Protein AF-A0A1X7ANG9-F1 (afdb_monomer)

InterPro domains:
  IPR008622 Flagellar protein FliT [PF05400] (16-101)

Nearest PDB structures (foldseek):
  4v9o-assembly3_FT  TM=7.049E-01  e=4.220E+00  Escherichia coli K-12
  6ot3-assembly1_y  TM=7.374E-01  e=8.141E+00  Escheric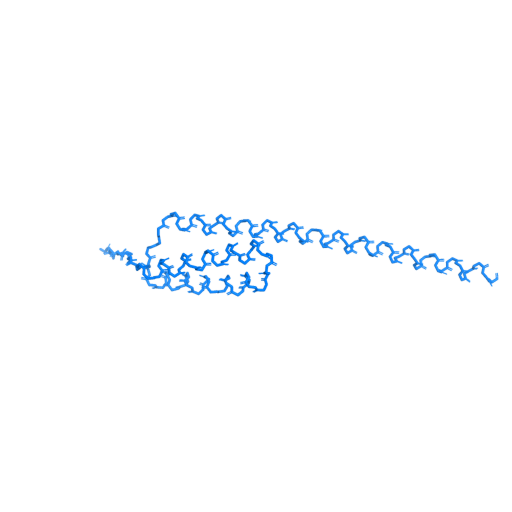hia coli
  6yss-assembly1_t  TM=7.119E-01  e=9.285E+00  Escherichia coli
  8uc6-assembly2_B  TM=6.809E-01  e=9.915E+00  Homo sapiens

Organism: NCBI:txid1960125

Secondary structure (DSSP, 8-state):
-------B--HHHHHHHHHHHHHHHHHHHTT-HHHHHHHHHHHHHHHHHHHHTTBPPPHHHHHHHHHHHHHHHHHHHHHHHHHHHHHHHHHHHHHHHHHHHHHHHHTT-

Mean predicted aligned error: 7.65 Å

Sequence (109 aa):
MLPSDACKNDPMISAHLLALEESLREAFRNKDINRVIALDEAVQEELKAVQREQIALPKDQVERLKALYELIRDDCSRRRNELSEKLKGMRKQRNAMDAYHHCQTAGLQ

Radius of gyration: 24.73 Å; Cα contacts (8 Å, |Δi|>4): 41; chains: 1; bounding box: 50×27×84 Å

Structure (mmCIF, N/CA/C/O backbone):
data_AF-A0A1X7ANG9-F1
#
_entry.id   AF-A0A1X7ANG9-F1
#
loop_
_atom_site.group_PDB
_atom_site.id
_atom_site.type_symbol
_atom_site.label_atom_id
_atom_site.label_alt_id
_atom_site.label_comp_id
_atom_site.label_asym_id
_atom_site.label_entity_id
_atom_site.label_seq_id
_atom_site.pdbx_PDB_ins_code
_atom_site.Cartn_x
_atom_site.Cartn_y
_atom_site.Cartn_z
_atom_site.occupancy
_atom_site.B_iso_or_equiv
_atom_site.auth_seq_id
_atom_site.auth_comp_id
_atom_site.auth_asym_id
_atom_site.auth_atom_id
_atom_site.pdbx_PDB_model_num
ATOM 1 N N . MET A 1 1 ? 4.024 -14.045 40.824 1.00 42.25 1 MET A N 1
ATOM 2 C CA . MET A 1 1 ? 4.350 -13.047 39.786 1.00 42.25 1 MET A CA 1
ATOM 3 C C . MET A 1 1 ? 3.548 -13.369 38.543 1.00 42.25 1 MET A C 1
ATOM 5 O O . MET A 1 1 ? 3.882 -14.342 37.889 1.00 42.25 1 MET A O 1
ATOM 9 N N . LEU A 1 2 ? 2.503 -12.597 38.253 1.00 48.84 2 LEU A N 1
ATOM 10 C CA . LEU A 1 2 ? 1.875 -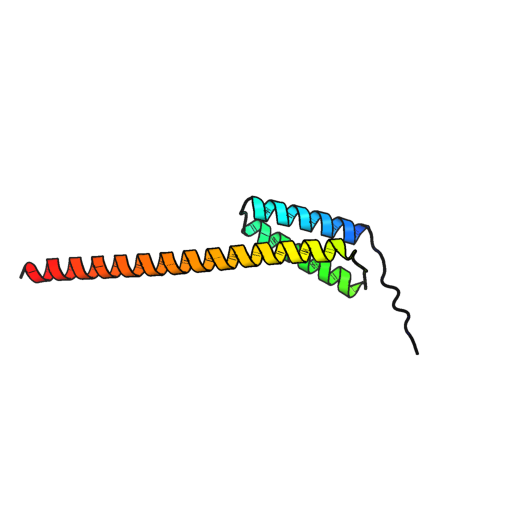12.510 36.932 1.00 48.84 2 LEU A CA 1
ATOM 11 C C . LEU A 1 2 ? 1.273 -11.100 36.833 1.00 48.84 2 LEU A C 1
ATOM 13 O O . LEU A 1 2 ? 0.363 -10.814 37.613 1.00 48.84 2 LEU A O 1
ATOM 17 N N . PRO A 1 3 ? 1.748 -10.203 35.953 1.00 48.84 3 PRO A N 1
ATOM 18 C CA . PRO A 1 3 ? 0.904 -9.113 35.512 1.00 48.84 3 PRO A CA 1
ATOM 19 C C . PRO A 1 3 ? -0.073 -9.712 34.500 1.00 48.84 3 PRO A C 1
ATOM 21 O O . PRO A 1 3 ? 0.311 -10.204 33.442 1.00 48.84 3 PRO A O 1
ATOM 24 N N . SER A 1 4 ? -1.346 -9.757 34.878 1.00 55.72 4 SER A N 1
ATOM 25 C CA . SER A 1 4 ? -2.425 -9.973 33.924 1.00 55.72 4 SER A CA 1
ATOM 26 C C . SER A 1 4 ? -2.545 -8.689 33.107 1.00 55.72 4 SER A C 1
ATOM 28 O O . SER A 1 4 ? -3.326 -7.809 33.464 1.00 55.72 4 SER A O 1
ATOM 30 N N . ASP A 1 5 ? -1.734 -8.562 32.057 1.00 53.25 5 ASP A N 1
ATOM 31 C CA . ASP A 1 5 ? -1.852 -7.495 31.064 1.00 53.25 5 ASP A CA 1
ATOM 32 C C . ASP A 1 5 ? -3.135 -7.746 30.263 1.00 53.25 5 ASP A C 1
ATOM 34 O O . ASP A 1 5 ? -3.153 -8.398 29.219 1.00 53.25 5 ASP A O 1
ATOM 38 N N . ALA A 1 6 ? -4.266 -7.315 30.821 1.00 57.69 6 ALA A N 1
ATOM 39 C CA . ALA A 1 6 ? -5.525 -7.283 30.103 1.00 57.69 6 ALA A CA 1
ATOM 40 C C . ALA A 1 6 ? -5.391 -6.224 29.003 1.00 57.69 6 ALA A C 1
ATOM 42 O O . ALA A 1 6 ? -5.515 -5.029 29.281 1.00 57.69 6 ALA A O 1
ATOM 43 N N . CYS A 1 7 ? -5.100 -6.658 27.772 1.00 63.44 7 CYS A N 1
ATOM 44 C CA . CYS A 1 7 ? -5.114 -5.774 26.613 1.00 63.44 7 CYS A CA 1
ATOM 45 C C . CYS A 1 7 ? -6.432 -4.994 26.592 1.00 63.44 7 CYS A C 1
ATOM 47 O O . CYS A 1 7 ? -7.517 -5.571 26.732 1.00 63.44 7 CYS A O 1
ATOM 49 N N . LYS A 1 8 ? -6.339 -3.676 26.436 1.00 77.19 8 LYS A N 1
ATOM 50 C CA . LYS A 1 8 ? -7.516 -2.809 26.413 1.00 77.19 8 LYS A CA 1
ATOM 51 C C . LYS A 1 8 ? -8.166 -2.898 25.038 1.00 77.19 8 LYS A C 1
ATOM 53 O O . LYS A 1 8 ? -7.482 -2.895 24.024 1.00 77.19 8 LYS A O 1
ATOM 58 N N . ASN A 1 9 ? -9.489 -2.967 24.991 1.00 76.31 9 ASN A N 1
ATOM 59 C CA . ASN A 1 9 ? -10.213 -2.757 23.742 1.00 76.31 9 ASN A CA 1
ATOM 60 C C . ASN A 1 9 ? -10.582 -1.279 23.667 1.00 76.31 9 ASN A C 1
ATOM 62 O O . ASN A 1 9 ? -11.370 -0.814 24.490 1.00 76.31 9 ASN A O 1
ATOM 66 N N . ASP A 1 10 ? -10.030 -0.561 22.691 1.00 83.69 10 ASP A N 1
ATOM 67 C CA . ASP A 1 10 ? -10.441 0.805 22.378 1.00 83.69 10 ASP A CA 1
ATOM 68 C C . ASP A 1 10 ? -11.179 0.819 21.025 1.00 83.69 10 ASP A C 1
ATOM 70 O O . ASP A 1 10 ? -10.559 0.646 19.967 1.00 83.69 10 ASP A O 1
ATOM 74 N N . PRO A 1 11 ? -12.516 0.983 21.030 1.00 83.44 11 PRO A N 1
ATOM 75 C CA . PRO A 1 11 ? -13.301 0.986 19.804 1.00 83.44 11 PRO A CA 1
ATOM 76 C C . PRO A 1 11 ? -13.053 2.232 18.946 1.00 83.44 11 PRO A C 1
ATOM 78 O O . PRO A 1 11 ? -13.269 2.161 17.737 1.00 83.44 11 PRO A O 1
ATOM 81 N N . MET A 1 12 ? -12.600 3.354 19.520 1.00 87.50 12 MET A N 1
ATOM 82 C CA . MET A 1 12 ? -12.294 4.557 18.744 1.00 87.50 12 MET A CA 1
ATOM 83 C C . MET A 1 12 ? -11.008 4.376 17.948 1.00 87.50 12 MET A C 1
ATOM 85 O O . MET A 1 12 ? -11.004 4.670 16.756 1.00 87.50 12 MET A O 1
ATOM 89 N N . ILE A 1 13 ? -9.963 3.821 18.562 1.00 87.25 13 ILE A N 1
ATOM 90 C CA . ILE A 1 13 ? -8.694 3.527 17.876 1.00 87.25 13 ILE A CA 1
ATOM 91 C C . ILE A 1 13 ? -8.900 2.454 16.804 1.00 87.25 13 ILE A C 1
ATOM 93 O O . ILE A 1 13 ? -8.450 2.606 15.668 1.00 87.25 13 ILE A O 1
ATOM 97 N N . SER A 1 14 ? -9.672 1.402 17.105 1.00 87.75 14 SER A N 1
ATOM 98 C CA . SER A 1 14 ? -10.028 0.405 16.088 1.00 87.75 14 SER A CA 1
ATOM 99 C C . SER A 1 14 ? -10.802 1.038 14.923 1.00 87.75 14 SER A C 1
ATOM 101 O O . SER A 1 14 ? -10.437 0.806 13.770 1.00 87.75 14 SER A O 1
ATOM 103 N N . ALA A 1 15 ? -11.801 1.889 15.191 1.00 91.06 15 ALA A N 1
ATOM 104 C CA . ALA A 1 15 ? -12.561 2.588 14.153 1.00 91.06 15 ALA A CA 1
ATOM 105 C C . ALA A 1 15 ? -11.701 3.567 13.338 1.00 91.06 15 ALA A C 1
ATOM 107 O O . ALA A 1 15 ? -11.851 3.642 12.117 1.00 91.06 15 ALA A O 1
ATOM 108 N N . HIS A 1 16 ? -10.783 4.288 13.982 1.00 93.62 16 HIS A N 1
ATOM 109 C CA . HIS A 1 16 ? -9.877 5.204 13.298 1.00 93.62 16 HIS A CA 1
ATOM 110 C C . HIS A 1 16 ? -8.928 4.447 12.366 1.00 93.62 16 HIS A C 1
ATOM 112 O O . HIS A 1 16 ? -8.820 4.778 11.185 1.00 93.62 16 HIS A O 1
ATOM 118 N N . LEU A 1 17 ? -8.334 3.356 12.850 1.00 93.62 17 LEU A N 1
ATOM 119 C CA . LEU A 1 17 ? -7.467 2.498 12.051 1.00 93.62 17 LEU A CA 1
ATOM 120 C C . LEU A 1 17 ? -8.224 1.845 10.873 1.00 93.62 17 LEU A C 1
ATOM 122 O O . LEU A 1 17 ? -7.648 1.682 9.801 1.00 93.62 17 LEU A O 1
ATOM 126 N N . LEU A 1 18 ? -9.520 1.525 11.019 1.00 92.94 18 LEU A N 1
ATOM 127 C CA . LEU A 1 18 ? -10.371 1.076 9.899 1.00 92.94 18 LEU A CA 1
ATOM 128 C C . LEU A 1 18 ? -10.580 2.179 8.855 1.00 92.94 18 LEU A C 1
ATOM 130 O O . LEU A 1 18 ? -10.533 1.916 7.655 1.00 92.94 18 LEU A O 1
ATOM 134 N N . ALA A 1 19 ? -10.810 3.416 9.296 1.00 95.56 19 ALA A N 1
ATOM 135 C CA . ALA A 1 19 ? -10.976 4.547 8.390 1.00 95.56 19 ALA A CA 1
ATOM 136 C C . ALA A 1 19 ? -9.682 4.851 7.614 1.00 95.56 19 ALA A C 1
ATOM 138 O O . ALA A 1 19 ? -9.731 5.153 6.416 1.00 95.56 19 ALA A O 1
ATOM 139 N N . LEU A 1 20 ? -8.525 4.727 8.274 1.00 96.44 20 LEU A N 1
ATOM 140 C CA . LEU A 1 20 ? -7.216 4.830 7.629 1.00 96.44 20 LEU A CA 1
ATOM 141 C C . LEU A 1 20 ? -6.987 3.686 6.631 1.00 96.44 20 LEU A C 1
ATOM 143 O O . LEU A 1 20 ? -6.546 3.951 5.515 1.00 96.44 20 LEU A O 1
ATOM 147 N N . GLU A 1 21 ? -7.344 2.445 6.984 1.00 95.62 21 GLU A N 1
ATOM 148 C CA . GLU A 1 21 ? -7.275 1.278 6.089 1.00 95.62 21 GLU A CA 1
ATOM 149 C C . GLU A 1 21 ? -8.072 1.514 4.790 1.00 95.62 21 GLU A C 1
ATOM 151 O O . GLU A 1 21 ? -7.539 1.328 3.692 1.00 95.62 21 GLU A O 1
ATOM 156 N N . GLU A 1 22 ? -9.327 1.967 4.890 1.00 96.31 22 GLU A N 1
ATOM 157 C CA . GLU A 1 22 ? -10.167 2.212 3.707 1.00 96.31 22 GLU A CA 1
ATOM 158 C C . GLU A 1 22 ? -9.640 3.386 2.873 1.00 96.31 22 GLU A C 1
ATOM 160 O O . GLU A 1 22 ? -9.563 3.292 1.644 1.00 96.31 22 GLU A O 1
ATOM 165 N N . SER A 1 23 ? -9.184 4.455 3.532 1.00 97.38 23 SER A N 1
ATOM 166 C CA . SER A 1 23 ? -8.557 5.600 2.860 1.00 97.38 23 SER A CA 1
ATOM 167 C C . SER A 1 23 ? -7.290 5.188 2.107 1.00 97.38 23 SER A C 1
ATOM 169 O O . SER A 1 23 ? -7.056 5.641 0.985 1.00 97.38 23 SER A O 1
ATOM 171 N N . LEU A 1 24 ? -6.472 4.310 2.699 1.00 97.25 24 LEU A N 1
ATOM 172 C CA . LEU A 1 24 ? -5.244 3.795 2.092 1.00 97.25 24 LEU A CA 1
ATOM 173 C C . LEU A 1 24 ? -5.572 2.923 0.878 1.00 97.25 24 LEU A C 1
ATOM 175 O O . LEU A 1 24 ? -4.958 3.065 -0.182 1.00 97.25 24 LEU A O 1
ATOM 179 N N . ARG A 1 25 ? -6.595 2.070 0.994 1.00 96.31 25 ARG A N 1
ATOM 180 C CA . ARG A 1 25 ? -7.105 1.248 -0.108 1.00 96.31 25 ARG A CA 1
ATOM 181 C C . ARG A 1 25 ? -7.653 2.102 -1.252 1.00 96.31 25 ARG A C 1
ATOM 183 O O . ARG A 1 25 ? -7.446 1.770 -2.419 1.00 96.31 25 ARG A O 1
ATOM 190 N N . GLU A 1 26 ? -8.366 3.181 -0.956 1.00 97.69 26 GLU A N 1
ATOM 191 C CA . GLU A 1 26 ? -8.844 4.131 -1.963 1.00 97.69 26 GLU A CA 1
ATOM 192 C C . GLU A 1 26 ? -7.687 4.865 -2.654 1.00 97.69 26 GLU A C 1
ATOM 194 O O . GLU A 1 26 ? -7.610 4.859 -3.884 1.00 97.69 26 GLU A O 1
ATOM 199 N N . ALA A 1 27 ? -6.739 5.416 -1.891 1.00 97.31 27 ALA A N 1
ATOM 200 C CA . ALA A 1 27 ? -5.561 6.086 -2.442 1.00 97.31 27 ALA A CA 1
ATOM 201 C C . ALA A 1 27 ? -4.745 5.151 -3.351 1.00 97.31 27 ALA A C 1
ATOM 203 O O . ALA A 1 27 ? -4.354 5.532 -4.458 1.00 97.31 27 ALA A O 1
ATOM 204 N N . PHE A 1 28 ? -4.565 3.895 -2.931 1.00 96.25 28 PHE A N 1
ATOM 205 C CA . PHE A 1 28 ? -3.889 2.873 -3.724 1.00 96.25 28 PHE A CA 1
ATOM 206 C C . PHE A 1 28 ? -4.644 2.540 -5.019 1.00 96.25 28 PHE A C 1
ATOM 208 O O . PHE A 1 28 ? -4.036 2.522 -6.092 1.00 96.25 28 PHE A O 1
ATOM 215 N N . ARG A 1 29 ? -5.973 2.352 -4.960 1.00 95.94 29 ARG A N 1
ATOM 216 C CA . ARG A 1 29 ? -6.822 2.147 -6.154 1.00 95.94 29 ARG A CA 1
ATOM 217 C C . ARG A 1 29 ? -6.703 3.307 -7.144 1.00 95.94 29 ARG A C 1
ATOM 219 O O . ARG A 1 29 ? -6.587 3.077 -8.347 1.00 95.94 29 ARG A O 1
ATOM 226 N N . ASN A 1 30 ? -6.653 4.532 -6.630 1.00 96.94 30 ASN A N 1
ATOM 227 C CA . ASN A 1 30 ? -6.511 5.752 -7.422 1.00 96.94 30 ASN A CA 1
ATOM 228 C C . ASN A 1 30 ? -5.072 6.000 -7.904 1.00 96.94 30 ASN A C 1
ATOM 230 O O . ASN A 1 30 ? -4.830 6.955 -8.640 1.00 96.94 30 ASN A O 1
ATOM 234 N N . LYS A 1 31 ? -4.115 5.135 -7.531 1.00 94.94 31 LYS A N 1
ATOM 235 C CA . LYS A 1 31 ? -2.678 5.274 -7.824 1.00 94.94 31 LYS A CA 1
ATOM 236 C C . LYS A 1 31 ? -2.087 6.596 -7.316 1.00 94.94 31 LYS A C 1
ATOM 238 O O . LYS A 1 31 ? -1.068 7.050 -7.844 1.00 94.94 31 LYS A O 1
ATOM 243 N N . ASP A 1 32 ? -2.699 7.191 -6.295 1.00 96.81 32 ASP A N 1
ATOM 244 C CA . ASP A 1 32 ? -2.225 8.410 -5.646 1.00 96.81 32 ASP A CA 1
ATOM 245 C C . ASP A 1 32 ? -1.130 8.052 -4.636 1.00 96.81 32 ASP A C 1
ATOM 247 O O . ASP A 1 32 ? -1.375 7.817 -3.454 1.00 96.81 32 ASP A O 1
ATOM 251 N N . ILE A 1 33 ? 0.103 7.961 -5.137 1.00 92.94 33 ILE A N 1
ATOM 252 C CA . ILE A 1 33 ? 1.252 7.503 -4.348 1.00 92.94 33 ILE A CA 1
ATOM 253 C C . ILE A 1 33 ? 1.578 8.465 -3.204 1.00 92.94 33 ILE A C 1
ATOM 255 O O . ILE A 1 33 ? 1.940 8.014 -2.121 1.00 92.94 33 ILE A O 1
ATOM 259 N N . ASN A 1 34 ? 1.413 9.773 -3.410 1.00 95.50 34 ASN A N 1
ATOM 260 C CA . ASN A 1 34 ? 1.686 10.759 -2.364 1.00 95.50 34 ASN A CA 1
ATOM 261 C C . ASN A 1 34 ? 0.721 10.575 -1.193 1.00 95.50 34 ASN A C 1
ATOM 263 O O . ASN A 1 34 ? 1.134 10.579 -0.035 1.00 95.50 34 ASN A O 1
ATOM 267 N N . ARG A 1 35 ? -0.560 10.345 -1.497 1.00 96.94 35 ARG A N 1
ATOM 268 C CA . ARG A 1 35 ? -1.563 10.070 -0.473 1.00 96.94 35 ARG A CA 1
ATOM 269 C C . ARG A 1 35 ? -1.364 8.711 0.194 1.00 96.94 35 ARG A C 1
ATOM 271 O O . ARG A 1 35 ? -1.567 8.618 1.398 1.00 96.94 35 ARG A O 1
ATOM 278 N N . VAL A 1 36 ? -0.930 7.686 -0.544 1.00 96.75 36 VAL A N 1
ATOM 279 C CA . VAL A 1 36 ? -0.550 6.384 0.037 1.00 96.75 36 VAL A CA 1
ATOM 280 C C . VAL A 1 36 ? 0.572 6.546 1.065 1.00 96.75 36 VAL A C 1
ATOM 282 O O . VAL A 1 36 ? 0.457 5.997 2.154 1.00 96.75 36 VAL A O 1
ATOM 285 N N . ILE A 1 37 ? 1.615 7.324 0.757 1.00 95.94 37 ILE A N 1
ATOM 286 C CA . ILE A 1 37 ? 2.735 7.573 1.682 1.00 95.94 37 ILE A CA 1
ATOM 287 C C . ILE A 1 37 ? 2.254 8.311 2.939 1.00 95.94 37 ILE A C 1
ATOM 289 O O . ILE A 1 37 ? 2.528 7.866 4.048 1.00 95.94 37 ILE A O 1
ATOM 293 N N . ALA A 1 38 ? 1.481 9.388 2.780 1.00 97.06 38 ALA A N 1
ATOM 294 C CA . ALA A 1 38 ? 0.960 10.147 3.920 1.00 97.06 38 ALA A CA 1
ATOM 295 C C . ALA A 1 38 ? 0.037 9.305 4.825 1.00 97.06 38 ALA A C 1
ATOM 297 O O . ALA A 1 38 ? 0.051 9.445 6.047 1.00 97.06 38 ALA A O 1
ATOM 298 N N . LEU A 1 39 ? -0.771 8.418 4.236 1.00 97.31 39 LEU A N 1
ATOM 299 C CA . LEU A 1 39 ? -1.645 7.517 4.988 1.00 97.31 39 LEU A CA 1
ATOM 300 C C . LEU A 1 39 ? -0.871 6.381 5.665 1.00 97.31 39 LEU A C 1
ATOM 302 O O . LEU A 1 39 ? -1.250 5.987 6.762 1.00 97.31 39 LEU A O 1
ATOM 306 N N . ASP A 1 40 ? 0.206 5.875 5.058 1.00 96.06 40 ASP A N 1
ATOM 307 C CA . ASP A 1 40 ? 1.098 4.903 5.702 1.00 96.06 40 ASP A CA 1
ATOM 308 C C . ASP A 1 40 ? 1.731 5.486 6.973 1.00 96.06 40 ASP A C 1
ATOM 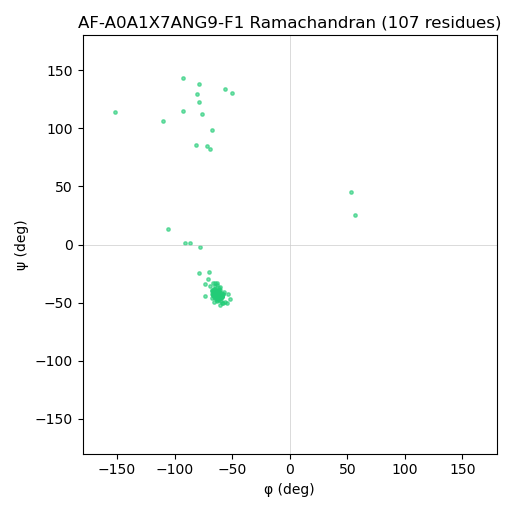310 O O . ASP A 1 40 ? 1.709 4.844 8.021 1.00 96.06 40 ASP A O 1
ATOM 314 N N . GLU A 1 41 ? 2.208 6.733 6.923 1.00 95.62 41 GLU A N 1
ATOM 315 C CA . GLU A 1 41 ? 2.722 7.436 8.106 1.00 95.62 41 GLU A CA 1
ATOM 316 C C . GLU A 1 41 ? 1.657 7.544 9.211 1.00 95.62 41 GLU A C 1
ATOM 318 O O . GLU A 1 41 ? 1.935 7.237 10.372 1.00 95.62 41 GLU A O 1
ATOM 323 N N . ALA A 1 42 ? 0.419 7.900 8.853 1.00 95.75 42 ALA A N 1
ATOM 324 C CA . ALA A 1 42 ? -0.692 7.969 9.802 1.00 95.75 42 ALA A CA 1
ATOM 325 C C . ALA A 1 42 ? -1.028 6.597 10.419 1.00 95.75 42 ALA A C 1
ATOM 327 O O . ALA A 1 42 ? -1.198 6.493 11.633 1.00 95.75 42 ALA A O 1
ATOM 328 N N . VAL A 1 43 ? -1.068 5.530 9.611 1.00 95.75 43 VAL A N 1
ATOM 329 C CA . VAL A 1 43 ? -1.284 4.154 10.095 1.00 95.75 43 VAL A CA 1
ATOM 330 C C . VAL A 1 43 ? -0.168 3.734 11.051 1.00 95.75 43 VAL A C 1
ATOM 332 O O . VAL A 1 43 ? -0.442 3.116 12.079 1.00 95.75 43 VAL A O 1
ATOM 335 N N . GLN A 1 44 ? 1.087 4.075 10.757 1.00 94.88 44 GLN A N 1
ATOM 336 C CA . GLN A 1 44 ? 2.215 3.747 11.628 1.00 94.88 44 GLN A CA 1
ATOM 337 C C . GLN A 1 44 ? 2.151 4.469 12.975 1.00 94.88 44 GLN A C 1
ATOM 339 O O . GLN A 1 44 ? 2.448 3.853 14.000 1.00 94.88 44 GLN A O 1
ATOM 344 N N . GLU A 1 45 ? 1.772 5.748 13.001 1.00 93.88 45 GLU A N 1
ATOM 345 C CA . GLU A 1 45 ? 1.573 6.473 14.261 1.00 93.88 45 GLU A CA 1
ATOM 346 C C . GLU A 1 45 ? 0.438 5.862 15.091 1.00 93.88 45 GLU A C 1
ATOM 348 O O . GLU A 1 45 ? 0.612 5.635 16.292 1.00 93.88 45 GLU A O 1
ATOM 353 N N . GLU A 1 46 ? -0.664 5.476 14.450 1.00 93.00 46 GLU A N 1
ATOM 354 C CA . GLU A 1 46 ? -1.780 4.818 15.132 1.00 93.00 46 GLU A CA 1
ATOM 355 C C . GLU A 1 46 ? -1.374 3.446 15.698 1.00 93.00 46 GLU A C 1
ATOM 357 O O . GLU A 1 46 ? -1.664 3.116 16.848 1.00 93.00 46 GLU A O 1
ATOM 362 N N . LEU A 1 47 ? -0.611 2.651 14.941 1.00 92.69 47 LEU A N 1
ATOM 363 C CA . LEU A 1 47 ? -0.088 1.365 15.414 1.00 92.69 47 LEU A CA 1
ATOM 364 C C . LEU A 1 47 ? 0.908 1.522 16.573 1.00 92.69 47 LEU A C 1
ATOM 366 O O . LEU A 1 47 ? 0.946 0.676 17.471 1.00 92.69 47 LEU A O 1
ATOM 370 N N . LYS A 1 48 ? 1.694 2.608 16.603 1.00 92.56 48 LYS A N 1
ATOM 371 C CA . LYS A 1 48 ? 2.539 2.936 17.763 1.00 92.56 48 LYS A CA 1
ATOM 372 C C . LYS A 1 48 ? 1.684 3.246 18.990 1.00 92.56 48 LYS A C 1
ATOM 374 O O . LYS A 1 48 ? 2.056 2.819 20.082 1.00 92.56 48 LYS A O 1
ATOM 379 N N . ALA A 1 49 ? 0.566 3.959 18.836 1.00 89.06 49 ALA A N 1
ATOM 380 C CA . ALA A 1 49 ? -0.370 4.211 19.933 1.00 89.06 49 ALA A CA 1
ATOM 381 C C . ALA A 1 49 ? -0.984 2.899 20.449 1.00 89.06 49 ALA A C 1
ATOM 383 O O . ALA A 1 49 ? -0.889 2.617 21.643 1.00 89.06 49 ALA A O 1
ATOM 384 N N . VAL A 1 50 ? -1.460 2.033 19.545 1.00 91.88 50 VAL A N 1
ATOM 385 C CA . VAL A 1 50 ? -1.956 0.682 19.870 1.00 91.88 50 VAL A CA 1
ATOM 386 C C . VAL A 1 50 ? -0.940 -0.104 20.702 1.00 91.88 50 VAL A C 1
ATOM 388 O O . VAL A 1 50 ? -1.294 -0.696 21.721 1.00 91.88 50 VAL A O 1
ATOM 391 N N . GLN A 1 51 ? 0.334 -0.090 20.302 1.00 90.50 51 GLN A N 1
ATOM 392 C CA . GLN A 1 51 ? 1.391 -0.791 21.027 1.00 90.50 51 GLN A CA 1
ATOM 393 C C . GLN A 1 51 ? 1.662 -0.174 22.406 1.00 90.50 51 GLN A C 1
ATOM 395 O O . GLN A 1 51 ? 1.782 -0.907 23.389 1.00 90.50 51 GLN A O 1
ATOM 400 N N . ARG A 1 52 ? 1.778 1.158 22.492 1.00 90.38 52 ARG A N 1
ATOM 401 C CA . ARG A 1 52 ? 2.056 1.871 23.754 1.00 90.38 52 ARG A CA 1
ATOM 402 C C . ARG A 1 52 ? 0.945 1.670 24.778 1.00 90.38 52 ARG A C 1
ATOM 404 O O . ARG A 1 52 ? 1.231 1.518 25.961 1.00 90.38 52 ARG A O 1
ATOM 411 N N . GLU A 1 53 ? -0.300 1.662 24.321 1.00 89.12 53 GLU A N 1
ATOM 412 C CA . GLU A 1 53 ? -1.484 1.558 25.174 1.00 89.12 53 GLU A CA 1
ATOM 413 C C . GLU A 1 53 ? -1.945 0.112 25.403 1.00 89.12 53 GLU A C 1
ATOM 415 O O . GLU A 1 53 ? -2.916 -0.117 26.127 1.00 89.12 53 GLU A O 1
ATOM 420 N N . GLN A 1 54 ? -1.220 -0.865 24.838 1.00 89.75 54 GLN A N 1
ATOM 421 C CA . GLN A 1 54 ? -1.540 -2.295 24.890 1.00 89.75 54 GLN A CA 1
ATOM 422 C C . GLN A 1 54 ? -2.971 -2.582 24.419 1.00 89.75 54 GLN A C 1
ATOM 424 O O . GLN A 1 54 ? -3.731 -3.323 25.052 1.00 89.75 54 GLN A O 1
ATOM 429 N N . ILE A 1 55 ? -3.353 -1.960 23.306 1.00 88.88 55 ILE A N 1
ATOM 430 C CA . ILE A 1 55 ? -4.682 -2.116 22.731 1.00 88.88 55 ILE A CA 1
ATOM 431 C C . ILE A 1 55 ? -4.737 -3.411 21.926 1.00 88.88 55 ILE A C 1
ATOM 433 O O . ILE A 1 55 ? -3.887 -3.677 21.075 1.00 88.88 55 ILE A O 1
ATOM 437 N N . ALA A 1 56 ? -5.756 -4.226 22.181 1.00 90.00 56 ALA A N 1
ATOM 438 C CA . ALA A 1 56 ? -6.041 -5.386 21.356 1.00 90.00 56 ALA A CA 1
ATOM 439 C C . ALA A 1 56 ? -6.759 -4.948 20.076 1.00 90.00 56 ALA A C 1
ATOM 441 O O . ALA A 1 56 ? -7.832 -4.348 20.114 1.00 90.00 56 ALA A O 1
ATOM 442 N N . LEU A 1 57 ? -6.173 -5.292 18.929 1.00 89.69 57 LEU A N 1
ATOM 443 C CA . LEU A 1 57 ? -6.824 -5.135 17.635 1.00 89.69 57 LEU A CA 1
ATOM 444 C C . LEU A 1 57 ? -7.558 -6.423 17.237 1.00 89.69 57 LEU A C 1
ATOM 446 O O . LEU A 1 57 ? -7.038 -7.523 17.459 1.00 89.69 57 LEU A O 1
ATOM 450 N N . PRO A 1 58 ? -8.728 -6.317 16.585 1.00 90.75 58 PRO A N 1
ATOM 451 C CA . PRO A 1 58 ? -9.386 -7.461 15.973 1.00 90.75 58 PRO A CA 1
ATOM 452 C C . PRO A 1 58 ? -8.464 -8.155 14.965 1.00 90.75 58 PRO A C 1
ATOM 454 O O . PRO A 1 58 ? -7.875 -7.507 14.097 1.00 90.75 58 PRO A O 1
ATOM 457 N N . LYS A 1 59 ? -8.386 -9.489 15.028 1.00 91.00 59 LYS A N 1
ATOM 458 C CA . LYS A 1 59 ? -7.552 -10.290 14.117 1.00 91.00 59 LYS A CA 1
ATOM 459 C C . LYS A 1 59 ? -7.848 -9.982 12.647 1.00 91.00 59 LYS A C 1
ATOM 461 O O . LYS A 1 59 ? -6.922 -9.793 11.868 1.00 91.00 59 LYS A O 1
ATOM 466 N N . ASP A 1 60 ? -9.122 -9.852 12.290 1.00 93.00 60 ASP A N 1
ATOM 467 C CA . ASP A 1 60 ? -9.532 -9.566 10.913 1.00 93.00 60 ASP A CA 1
ATOM 468 C C . ASP A 1 60 ? -9.021 -8.210 10.415 1.00 93.00 60 ASP A C 1
ATOM 470 O O . ASP A 1 60 ? -8.669 -8.077 9.247 1.00 93.00 60 ASP A O 1
ATOM 474 N N . GLN A 1 61 ? -8.948 -7.204 11.291 1.00 91.56 61 GLN A N 1
ATOM 475 C CA . GLN A 1 61 ? -8.401 -5.892 10.944 1.00 91.56 61 GLN A CA 1
ATOM 476 C C . GLN A 1 61 ? -6.897 -5.974 10.671 1.00 91.56 61 GLN A C 1
ATOM 478 O O . GLN A 1 61 ? -6.414 -5.427 9.681 1.00 91.56 61 GLN A O 1
ATOM 483 N N . VAL A 1 62 ? -6.168 -6.720 11.502 1.00 92.75 62 VAL A N 1
ATOM 484 C CA . VAL A 1 62 ? -4.734 -6.964 11.301 1.00 92.75 62 VAL A CA 1
ATOM 485 C C . VAL A 1 62 ? -4.481 -7.695 9.981 1.00 92.75 62 VAL A C 1
ATOM 487 O O . VAL A 1 62 ? -3.596 -7.302 9.221 1.00 92.75 62 VAL A O 1
ATOM 490 N N . GLU A 1 63 ? -5.258 -8.734 9.678 1.00 95.50 63 GLU A N 1
ATOM 491 C CA . GLU A 1 63 ? -5.099 -9.503 8.440 1.00 95.50 63 GLU A CA 1
ATOM 492 C C . GLU A 1 63 ? -5.434 -8.678 7.190 1.00 95.50 63 GLU A C 1
ATOM 494 O O . GLU A 1 63 ? -4.709 -8.752 6.196 1.00 95.50 63 GLU A O 1
ATOM 499 N N . ARG A 1 64 ? -6.465 -7.823 7.231 1.00 94.44 64 ARG A N 1
ATOM 500 C CA . ARG A 1 64 ? -6.763 -6.931 6.100 1.00 94.44 64 ARG A CA 1
ATOM 501 C C . ARG A 1 64 ? -5.668 -5.899 5.852 1.00 94.44 64 ARG A C 1
ATOM 503 O O . ARG A 1 64 ? -5.303 -5.687 4.695 1.00 94.44 64 ARG A O 1
ATOM 510 N N . LEU A 1 65 ? -5.120 -5.297 6.910 1.00 94.62 65 LEU A N 1
ATOM 511 C CA . LEU A 1 65 ? -3.985 -4.381 6.793 1.00 94.62 65 LEU A CA 1
ATOM 512 C C . LEU A 1 65 ? -2.775 -5.090 6.176 1.00 94.62 65 LEU A C 1
ATOM 514 O O . LEU A 1 65 ? -2.218 -4.590 5.202 1.00 94.62 65 LEU A O 1
ATOM 518 N N . LYS A 1 66 ? -2.408 -6.283 6.667 1.00 95.94 66 LYS A N 1
ATOM 519 C CA . LYS A 1 66 ? -1.312 -7.079 6.081 1.00 95.94 66 LYS A CA 1
ATOM 520 C C . LYS A 1 66 ? -1.523 -7.327 4.589 1.00 95.94 66 LYS A C 1
ATOM 522 O O . LYS A 1 66 ? -0.631 -7.023 3.802 1.00 95.94 6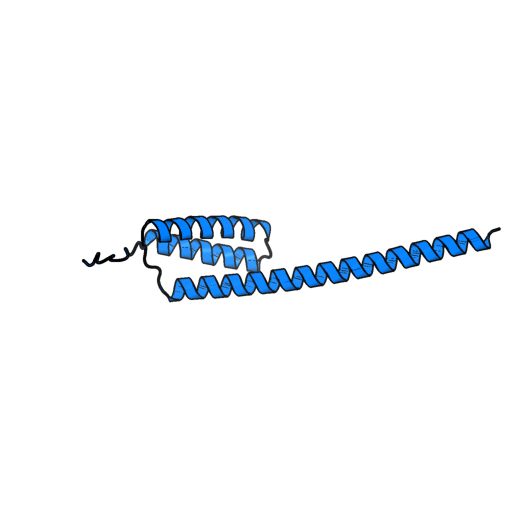6 LYS A O 1
ATOM 527 N N . ALA A 1 67 ? -2.707 -7.803 4.204 1.00 96.81 67 ALA A N 1
ATOM 528 C CA . ALA A 1 67 ? -3.033 -8.074 2.808 1.00 96.81 67 ALA A CA 1
ATOM 529 C C . ALA A 1 67 ? -2.944 -6.809 1.935 1.00 96.81 67 ALA A C 1
ATOM 531 O O . ALA A 1 67 ? -2.446 -6.855 0.811 1.00 96.81 67 ALA A O 1
ATOM 532 N N . LEU A 1 68 ? -3.382 -5.654 2.449 1.00 96.19 68 LEU A N 1
ATOM 533 C CA . LEU A 1 68 ? -3.256 -4.380 1.741 1.00 96.19 68 LEU A CA 1
ATOM 534 C C . LEU A 1 68 ? -1.784 -3.981 1.542 1.00 96.19 68 LEU A C 1
ATOM 536 O O . LEU A 1 68 ? -1.398 -3.595 0.439 1.00 96.19 68 LEU A O 1
ATOM 540 N N . TYR A 1 69 ? -0.948 -4.119 2.572 1.00 96.75 69 TYR A N 1
ATOM 541 C CA . TYR A 1 69 ? 0.483 -3.816 2.477 1.00 96.75 69 TYR A CA 1
ATOM 542 C C . TYR A 1 69 ? 1.247 -4.773 1.555 1.00 96.75 69 TYR A C 1
ATOM 544 O O . TYR A 1 69 ? 2.190 -4.347 0.885 1.00 96.75 69 TYR A O 1
ATOM 552 N N . GLU A 1 70 ? 0.852 -6.043 1.485 1.00 97.50 70 GLU A N 1
ATOM 553 C CA . GLU A 1 70 ? 1.388 -6.996 0.506 1.00 97.50 70 GLU A CA 1
ATOM 554 C C . GLU A 1 70 ? 1.073 -6.550 -0.928 1.00 97.50 70 GLU A C 1
ATOM 556 O O . GLU A 1 70 ? 1.983 -6.449 -1.751 1.00 97.50 70 GLU A O 1
ATOM 561 N N . LEU A 1 71 ? -0.174 -6.152 -1.205 1.00 95.81 71 LEU A N 1
ATOM 562 C CA . LEU A 1 71 ? -0.567 -5.627 -2.518 1.00 95.81 71 LEU A CA 1
ATOM 563 C C . LEU A 1 71 ? 0.212 -4.362 -2.908 1.00 95.81 71 LEU A C 1
ATOM 565 O O . LEU A 1 71 ? 0.667 -4.238 -4.049 1.00 95.81 71 LEU A O 1
ATOM 569 N N . ILE A 1 72 ? 0.388 -3.428 -1.967 1.00 95.56 72 ILE A N 1
ATOM 570 C CA . ILE A 1 72 ? 1.171 -2.203 -2.190 1.00 95.56 72 ILE A CA 1
ATOM 571 C C . ILE A 1 72 ? 2.633 -2.557 -2.493 1.00 95.56 72 ILE A C 1
ATOM 573 O O . ILE A 1 72 ? 3.225 -2.017 -3.430 1.00 95.56 72 ILE A O 1
ATOM 577 N N . ARG A 1 73 ? 3.222 -3.489 -1.736 1.00 96.00 73 ARG A N 1
ATOM 578 C CA . ARG A 1 73 ? 4.608 -3.940 -1.933 1.00 96.00 73 ARG A CA 1
ATOM 579 C C . ARG A 1 73 ? 4.816 -4.569 -3.308 1.00 96.00 73 ARG A C 1
ATOM 581 O O . ARG A 1 73 ? 5.833 -4.287 -3.955 1.00 96.00 73 ARG A O 1
ATOM 588 N N . ASP A 1 74 ? 3.874 -5.390 -3.752 1.00 96.94 74 ASP A N 1
ATOM 589 C CA . ASP A 1 74 ? 3.931 -6.051 -5.052 1.00 96.94 74 ASP A CA 1
ATOM 590 C C . ASP A 1 74 ? 3.821 -5.042 -6.202 1.00 96.94 74 ASP A C 1
ATOM 592 O O . ASP A 1 74 ? 4.617 -5.095 -7.146 1.00 96.94 74 ASP A O 1
ATOM 596 N N . ASP A 1 75 ? 2.908 -4.066 -6.111 1.00 94.81 75 ASP A N 1
ATOM 597 C CA . ASP A 1 75 ? 2.798 -2.993 -7.111 1.00 94.81 75 ASP A CA 1
ATOM 598 C C . ASP A 1 75 ? 4.061 -2.123 -7.159 1.00 94.81 75 ASP A C 1
ATOM 600 O O . ASP A 1 75 ? 4.603 -1.884 -8.241 1.00 94.81 75 ASP A O 1
ATOM 604 N N . CYS A 1 76 ? 4.593 -1.719 -6.003 1.00 93.00 76 CYS A N 1
ATOM 605 C CA . CYS A 1 76 ? 5.844 -0.966 -5.915 1.00 93.00 76 CYS A CA 1
ATOM 606 C C . CYS A 1 76 ? 7.017 -1.735 -6.538 1.00 93.00 76 CYS A C 1
ATOM 608 O O . CYS A 1 76 ? 7.803 -1.170 -7.306 1.00 93.00 76 CYS A O 1
ATOM 610 N N . SER A 1 77 ? 7.125 -3.036 -6.255 1.00 95.81 77 SER A N 1
ATOM 611 C CA . SER A 1 77 ? 8.176 -3.895 -6.809 1.00 95.81 77 SER A CA 1
ATOM 612 C C . SER A 1 77 ? 8.056 -4.030 -8.325 1.00 95.81 77 SER A C 1
ATOM 614 O O . SER A 1 77 ? 9.056 -3.883 -9.035 1.00 95.81 77 SER A O 1
ATOM 616 N N . ARG A 1 78 ? 6.836 -4.239 -8.834 1.00 96.44 78 ARG A N 1
ATOM 617 C CA . ARG A 1 78 ? 6.556 -4.287 -10.272 1.00 96.44 78 ARG A CA 1
ATOM 618 C C . ARG A 1 78 ? 6.924 -2.969 -10.954 1.00 96.44 78 ARG A C 1
ATOM 620 O O . ARG A 1 78 ? 7.709 -2.978 -11.899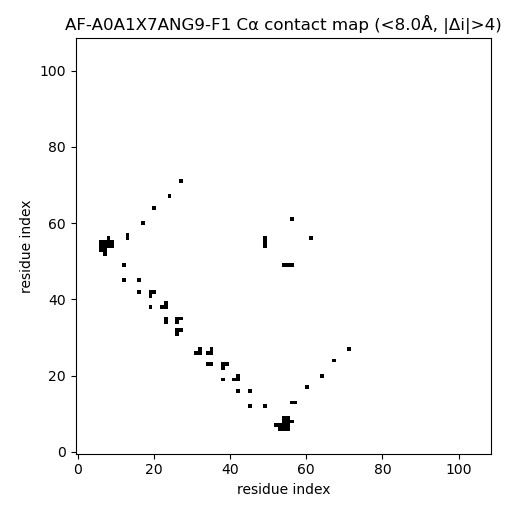 1.00 96.44 78 ARG A O 1
ATOM 627 N N . ARG A 1 79 ? 6.438 -1.836 -10.439 1.00 93.31 79 ARG A N 1
ATOM 628 C CA . ARG A 1 79 ? 6.727 -0.497 -10.981 1.00 93.31 79 ARG A CA 1
ATOM 629 C C . ARG A 1 79 ? 8.218 -0.188 -11.003 1.00 93.31 79 ARG A C 1
ATOM 631 O O . ARG A 1 79 ? 8.726 0.335 -11.992 1.00 93.31 79 ARG A O 1
ATOM 638 N N . ARG A 1 80 ? 8.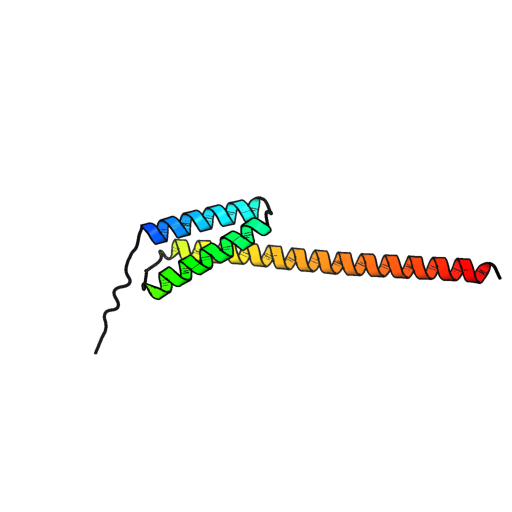941 -0.534 -9.935 1.00 96.06 80 ARG A N 1
ATOM 639 C CA . ARG A 1 80 ? 10.399 -0.377 -9.875 1.00 96.06 80 ARG A CA 1
ATOM 640 C C . ARG A 1 80 ? 11.088 -1.164 -10.990 1.00 96.06 80 ARG A C 1
ATOM 642 O O . ARG A 1 80 ? 11.988 -0.632 -11.638 1.00 96.06 80 ARG A O 1
ATOM 649 N N . ASN A 1 81 ? 10.666 -2.405 -11.230 1.00 97.06 81 ASN A N 1
ATOM 650 C CA . ASN A 1 81 ? 11.231 -3.236 -12.292 1.00 97.06 81 ASN A CA 1
ATOM 651 C C . ASN A 1 81 ? 10.924 -2.653 -13.680 1.00 97.06 81 ASN A C 1
ATOM 653 O O . ASN A 1 81 ? 11.833 -2.517 -14.495 1.00 97.06 81 ASN A O 1
ATOM 657 N N . GLU A 1 82 ? 9.685 -2.219 -13.923 1.00 96.38 82 GLU A N 1
ATOM 658 C CA . GLU A 1 82 ? 9.293 -1.557 -15.176 1.00 96.38 82 GLU A CA 1
ATOM 659 C C . GLU A 1 82 ? 10.108 -0.285 -15.443 1.00 96.38 82 GLU A C 1
ATOM 661 O O . GLU A 1 82 ? 10.584 -0.069 -16.559 1.00 96.38 82 GLU A O 1
ATOM 666 N N . LEU A 1 83 ? 10.302 0.558 -14.424 1.00 96.00 83 LEU A N 1
ATOM 667 C CA . LEU A 1 83 ? 11.120 1.767 -14.532 1.00 96.00 83 LEU A CA 1
ATOM 668 C C . LEU A 1 83 ? 12.588 1.432 -14.806 1.00 96.00 83 LEU A C 1
ATOM 670 O O . LEU A 1 83 ? 13.214 2.079 -15.646 1.00 96.00 83 LEU A O 1
ATOM 674 N N . SER A 1 84 ? 13.127 0.406 -14.147 1.00 96.69 84 SER A N 1
ATOM 675 C CA . SER A 1 84 ? 14.492 -0.073 -14.381 1.00 96.69 84 SER A CA 1
ATOM 676 C C . SER A 1 84 ? 14.690 -0.524 -15.831 1.00 96.69 84 SER A C 1
ATOM 678 O O . SER A 1 84 ? 15.645 -0.100 -16.486 1.00 96.69 84 SER A O 1
ATOM 680 N N . GLU A 1 85 ? 13.757 -1.305 -16.381 1.00 96.81 85 GLU A N 1
ATOM 681 C CA . GLU A 1 85 ? 13.823 -1.749 -17.777 1.00 96.81 85 GLU A CA 1
ATOM 682 C C . GLU A 1 85 ? 13.656 -0.591 -18.769 1.00 96.81 85 GLU A C 1
ATOM 684 O O . GLU A 1 85 ? 14.425 -0.493 -19.730 1.00 96.81 85 GLU A O 1
ATOM 689 N N . LYS A 1 86 ? 12.746 0.358 -18.509 1.00 96.31 86 LYS A N 1
ATOM 690 C CA . LYS A 1 86 ? 12.620 1.580 -19.325 1.00 96.31 86 LYS A CA 1
ATOM 691 C C . LYS A 1 86 ? 13.914 2.393 -19.334 1.00 96.31 86 LYS A C 1
ATOM 693 O O . LYS A 1 86 ? 14.369 2.808 -20.3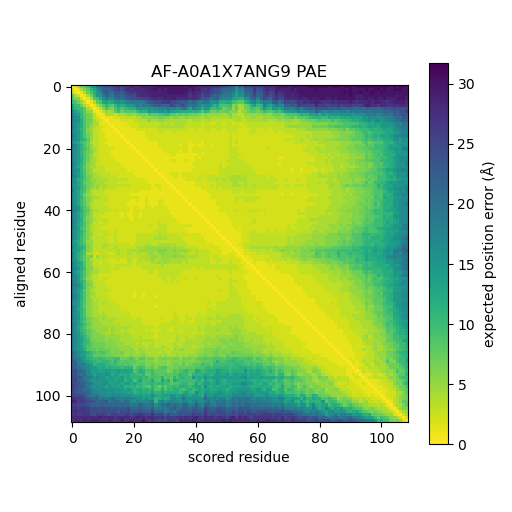99 1.00 96.31 86 LYS A O 1
ATOM 698 N N . LEU A 1 87 ? 14.547 2.581 -18.175 1.00 96.50 87 LEU A N 1
ATOM 699 C CA . LEU A 1 87 ? 15.825 3.291 -18.065 1.00 96.50 87 LEU A CA 1
ATOM 700 C C . LEU A 1 87 ? 16.944 2.579 -18.836 1.00 96.50 87 LEU A C 1
ATOM 702 O O . LEU A 1 87 ? 17.724 3.238 -19.526 1.00 96.50 87 LEU A O 1
ATOM 706 N N . LYS A 1 88 ? 17.018 1.243 -18.771 1.00 95.31 88 LYS A N 1
ATOM 707 C CA . LYS A 1 88 ? 17.970 0.456 -19.575 1.00 95.31 88 LYS A CA 1
ATOM 708 C C . LYS A 1 88 ? 17.712 0.622 -21.074 1.00 95.31 88 LYS A C 1
ATOM 710 O O . LYS A 1 88 ? 18.666 0.810 -21.828 1.00 95.31 88 LYS A O 1
ATOM 715 N N . GLY A 1 89 ? 16.448 0.586 -21.497 1.00 94.38 89 GLY A N 1
ATOM 716 C CA . GLY A 1 89 ? 16.045 0.810 -22.886 1.00 94.38 89 GLY A CA 1
ATOM 717 C C . GLY A 1 89 ? 16.476 2.184 -23.402 1.00 94.38 89 GLY A C 1
AT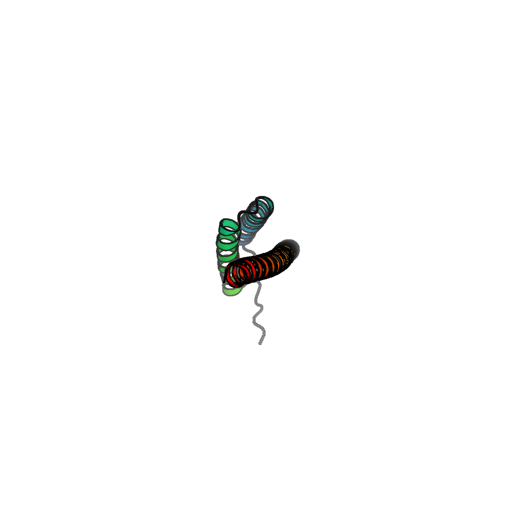OM 718 O O . GLY A 1 89 ? 17.158 2.267 -24.421 1.00 94.38 89 GLY A O 1
ATOM 719 N N . MET A 1 90 ? 16.180 3.247 -22.648 1.00 94.44 90 MET A N 1
ATOM 720 C CA . MET A 1 90 ? 16.576 4.615 -23.007 1.00 94.44 90 MET A CA 1
ATOM 721 C C . MET A 1 90 ? 18.099 4.781 -23.089 1.00 94.44 90 MET A C 1
ATOM 723 O O . MET A 1 90 ? 18.599 5.423 -24.009 1.00 94.44 90 MET A O 1
ATOM 727 N N . ARG A 1 91 ? 18.866 4.161 -22.179 1.00 92.69 91 ARG A N 1
ATOM 728 C CA . ARG A 1 91 ? 20.340 4.174 -22.249 1.00 92.69 91 ARG A CA 1
ATOM 729 C C . ARG A 1 91 ? 20.864 3.499 -23.516 1.00 92.69 91 ARG A C 1
ATOM 731 O O . ARG A 1 91 ? 21.769 4.034 -24.147 1.00 92.69 91 ARG A O 1
ATOM 738 N N . LYS A 1 92 ? 20.295 2.353 -23.909 1.00 90.00 92 LYS A N 1
ATOM 739 C CA . LYS A 1 92 ? 20.668 1.666 -25.158 1.00 90.00 92 LYS A CA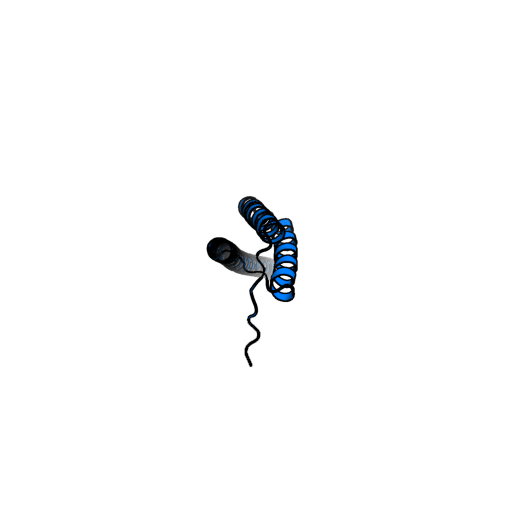 1
ATOM 740 C C . LYS A 1 92 ? 20.359 2.523 -26.386 1.00 90.00 92 LYS A C 1
ATOM 742 O O . LYS A 1 92 ? 21.207 2.636 -27.263 1.00 90.00 92 LYS A O 1
ATOM 747 N N . GLN A 1 93 ? 19.180 3.144 -26.425 1.00 90.62 93 GLN A N 1
ATOM 748 C CA . GLN A 1 93 ? 18.781 4.040 -27.516 1.00 90.62 93 GLN A CA 1
ATOM 749 C C . GLN A 1 93 ? 19.715 5.246 -27.631 1.00 90.62 93 GLN A C 1
ATOM 751 O O . GLN A 1 93 ? 20.180 5.546 -28.726 1.00 90.62 93 GLN A O 1
ATOM 756 N N . ARG A 1 94 ? 20.046 5.887 -26.503 1.00 91.88 94 ARG A N 1
ATOM 757 C CA . ARG A 1 94 ? 21.000 7.000 -26.472 1.00 91.88 94 ARG A CA 1
ATOM 758 C C . ARG A 1 94 ? 22.362 6.580 -27.021 1.00 91.88 94 ARG A C 1
ATOM 760 O O . ARG A 1 94 ? 22.854 7.202 -27.948 1.00 91.88 94 ARG A O 1
ATOM 767 N N . ASN A 1 95 ? 22.914 5.471 -26.528 1.00 90.44 95 ASN A N 1
ATOM 768 C CA . ASN A 1 95 ? 24.216 4.985 -26.983 1.00 90.44 95 ASN A CA 1
ATOM 769 C C . ASN A 1 95 ? 24.230 4.651 -28.489 1.00 90.44 95 ASN A C 1
ATOM 771 O O . ASN A 1 95 ? 25.236 4.875 -29.155 1.00 90.44 95 ASN A O 1
ATOM 775 N N . ALA A 1 96 ? 23.131 4.118 -29.035 1.00 86.94 96 ALA A N 1
ATOM 776 C CA . ALA A 1 96 ? 23.012 3.856 -30.470 1.00 86.94 96 ALA A CA 1
ATOM 777 C C . ALA A 1 96 ? 22.969 5.154 -31.296 1.00 86.94 96 ALA A C 1
ATOM 779 O O . ALA A 1 96 ? 23.583 5.226 -32.358 1.00 86.94 96 ALA A O 1
ATOM 780 N N . MET A 1 97 ? 22.277 6.183 -30.799 1.00 88.81 97 MET A N 1
ATOM 781 C CA . MET A 1 97 ? 22.214 7.503 -31.431 1.00 88.81 97 MET A CA 1
ATOM 782 C C . MET A 1 97 ? 23.579 8.204 -31.403 1.00 88.81 97 MET A C 1
ATOM 784 O O . MET A 1 97 ? 24.018 8.727 -32.425 1.00 88.81 97 MET A O 1
ATOM 788 N N . ASP A 1 98 ? 24.284 8.135 -30.271 1.00 89.62 98 ASP A N 1
ATOM 789 C CA . ASP A 1 98 ? 25.638 8.675 -30.117 1.00 89.62 98 ASP A CA 1
ATOM 790 C C . ASP A 1 98 ? 26.615 8.005 -31.103 1.00 89.62 98 ASP A C 1
ATOM 792 O O . ASP A 1 98 ? 27.383 8.683 -31.787 1.00 89.62 98 ASP A O 1
ATOM 796 N N . ALA A 1 99 ? 26.543 6.674 -31.240 1.00 86.25 99 ALA A N 1
ATOM 797 C CA . ALA A 1 99 ? 27.353 5.924 -32.201 1.00 86.25 99 ALA A CA 1
ATOM 798 C C . ALA A 1 99 ? 27.032 6.301 -33.659 1.00 86.25 99 ALA A C 1
ATOM 800 O O . ALA A 1 99 ? 27.946 6.484 -34.462 1.00 86.25 99 ALA A O 1
ATOM 801 N N . TYR A 1 100 ? 25.748 6.466 -33.998 1.00 87.44 100 TYR A N 1
ATOM 802 C CA . TYR A 1 100 ? 25.324 6.898 -35.331 1.00 87.44 100 TYR A CA 1
ATOM 803 C C . TYR A 1 100 ? 25.865 8.289 -35.686 1.00 87.44 100 TYR A C 1
ATOM 805 O O . TYR A 1 100 ? 26.439 8.469 -36.763 1.00 87.44 100 TYR A O 1
ATOM 813 N N . HIS A 1 101 ? 25.739 9.258 -34.773 1.00 87.94 101 HIS A N 1
ATOM 814 C CA . HIS A 1 101 ? 26.292 10.598 -34.968 1.00 87.94 101 HIS A CA 1
ATOM 815 C C . HIS A 1 101 ? 27.809 10.560 -35.155 1.00 87.94 101 HIS A C 1
ATOM 817 O O . HIS A 1 101 ? 28.326 11.217 -36.057 1.00 87.94 101 HIS A O 1
ATOM 823 N N . HIS A 1 102 ? 28.514 9.744 -34.367 1.00 80.56 102 HIS A N 1
ATOM 824 C CA . HIS A 1 102 ? 29.962 9.606 -34.481 1.00 80.56 102 HIS A CA 1
ATOM 825 C C . HIS A 1 102 ? 30.391 9.052 -35.851 1.00 80.56 102 HIS A C 1
ATOM 827 O O . HIS A 1 102 ? 31.285 9.611 -36.490 1.00 80.56 102 HIS A O 1
ATOM 833 N N . CYS A 1 103 ? 29.706 8.022 -36.361 1.00 79.44 103 CYS A N 1
ATOM 834 C CA . CYS A 1 103 ? 29.962 7.480 -37.699 1.00 79.44 103 CYS A CA 1
ATOM 835 C C . CYS A 1 103 ? 29.636 8.479 -38.823 1.00 79.44 103 CYS A C 1
ATOM 837 O O . CYS A 1 103 ? 30.394 8.563 -39.787 1.00 79.44 103 CYS A O 1
ATOM 839 N N . GLN A 1 104 ? 28.560 9.267 -38.703 1.00 77.25 104 GLN A N 1
ATOM 840 C CA . GLN A 1 104 ? 28.253 10.329 -39.672 1.00 77.25 104 GLN A CA 1
ATOM 841 C C . GLN A 1 104 ? 29.340 11.409 -39.713 1.00 77.25 104 GLN A C 1
ATOM 843 O O . GLN A 1 104 ? 29.716 11.850 -40.795 1.00 77.25 104 GLN A O 1
ATOM 848 N N . THR A 1 105 ? 29.866 11.820 -38.557 1.00 74.06 105 THR A N 1
ATOM 849 C CA . THR A 1 105 ? 30.940 12.823 -38.500 1.00 74.06 105 THR A CA 1
ATOM 850 C C . THR A 1 105 ? 32.286 12.292 -38.995 1.00 74.06 105 THR A C 1
ATOM 852 O O . THR A 1 105 ? 33.066 13.058 -39.549 1.00 74.06 105 THR A O 1
ATOM 855 N N . ALA A 1 106 ? 32.549 10.991 -38.839 1.00 68.19 106 ALA A N 1
ATOM 856 C CA . ALA A 1 106 ? 33.786 10.357 -39.295 1.00 68.19 106 ALA A CA 1
ATOM 857 C C . ALA A 1 106 ? 33.805 10.066 -40.810 1.00 68.19 106 ALA A C 1
ATOM 859 O O . ALA A 1 106 ? 34.878 9.975 -41.392 1.00 68.19 106 ALA A O 1
ATOM 860 N N . GLY A 1 107 ? 32.641 9.927 -41.455 1.00 57.50 107 GLY A N 1
ATOM 861 C CA . GLY A 1 107 ? 32.520 9.708 -42.905 1.00 57.50 107 GLY A CA 1
ATOM 862 C C . GLY A 1 107 ? 32.501 10.983 -43.761 1.00 57.50 107 GLY A C 1
ATOM 863 O O . GLY A 1 107 ? 32.342 10.888 -44.974 1.00 57.50 107 GLY A O 1
ATOM 864 N N . LEU A 1 108 ? 32.617 12.162 -43.141 1.00 57.53 108 LEU A N 1
ATOM 865 C CA . LEU A 1 108 ? 32.664 13.476 -43.801 1.00 57.53 108 LEU A CA 1
ATOM 866 C C . LEU A 1 108 ? 34.081 14.092 -43.818 1.00 57.53 108 LEU A C 1
ATOM 868 O O . LEU A 1 108 ? 34.213 15.283 -44.104 1.00 57.53 108 LEU A O 1
ATOM 872 N N . GLN A 1 109 ? 35.119 13.307 -43.506 1.00 48.88 109 GLN A N 1
ATOM 873 C CA . GLN A 1 109 ? 36.532 13.702 -43.598 1.00 48.88 109 GLN A CA 1
ATOM 874 C C . GLN A 1 109 ? 37.228 13.061 -44.795 1.00 48.88 109 GLN A C 1
ATOM 876 O O . GLN A 1 109 ? 36.954 11.871 -45.068 1.00 48.88 109 GLN A O 1
#

pLDDT: mean 88.75, std 12.58, range [42.25, 97.69]

Solvent-accessible surface area (backbone atoms only — not comparable to full-atom values): 6127 Å² total; per-residue (Å²): 141,78,85,81,79,73,58,39,78,50,71,64,61,54,49,49,54,50,53,48,51,53,51,35,53,48,25,53,74,69,65,37,60,69,56,30,52,56,42,51,54,52,50,52,52,52,52,50,48,35,61,75,66,40,41,56,73,60,67,68,60,55,52,51,50,51,53,51,52,50,53,52,50,53,51,52,52,50,52,52,51,54,51,52,51,50,53,52,50,52,52,52,52,50,55,52,51,55,50,50,53,52,52,58,62,63,72,75,112

Foldseek 3Di:
DDDPPPQDADVVLQVVLVVLLVQLVVCVVVVVVVSNVVSVVVNVVSVVVCVVRSHDHDPVSVVSSVVSVVVVVVVVVVVVVVVVVVVVVVVVVVVVVVVVVVVVVVVVD